Protein AF-A0A2E3BS66-F1 (afdb_monomer)

Mean predicted aligned error: 13.45 Å

Radius of gyration: 31.34 Å; Cα contacts (8 Å, |Δi|>4): 9; chains: 1; bounding box: 53×23×85 Å

Foldseek 3Di:
DVVVVVVVVVVVVVVVVVVVVVVCVVPPPDDPPPDPPPPPDPDVVCPVDDDPVVVVVVVVVVQVVQVVVVHHDDD

Secondary structure (DSSP, 8-state):
-HHHHHHHHHHHHHHHHHHHHHHHHHTSPPPTTTS--S-S-SSGGGGTS--HHHHHHHHHHHHHHHHHTTPPP--

Solvent-accessible surface area (backbone atoms only — not comparable to full-atom values): 4727 Å² total; per-residue (Å²): 113,72,68,63,51,50,53,51,52,53,52,52,53,52,55,49,51,53,54,51,50,55,48,49,65,74,66,49,80,84,56,93,77,76,61,84,71,92,67,69,60,96,62,60,70,69,71,76,55,79,53,71,71,55,49,54,54,51,48,54,54,50,38,55,56,26,48,76,70,76,39,84,69,80,137

Sequence (75 aa):
MLGITAILLWYIMRLRKDNISDSIEKNQPHIAGDDVLGGSAINPEQFDEPDEETLDMLGDLLEEAAEAQGLTYEE

pLDDT: mean 86.08, std 9.08, range [63.34, 96.44]

Structure (mmCIF, N/CA/C/O backbone):
data_AF-A0A2E3BS66-F1
#
_entry.id   AF-A0A2E3BS66-F1
#
loop_
_atom_site.group_PDB
_atom_site.id
_atom_site.type_symbol
_atom_site.label_atom_id
_atom_site.label_alt_id
_atom_site.label_comp_id
_atom_site.label_asym_id
_atom_site.label_entity_id
_atom_site.label_seq_id
_atom_site.pdbx_PDB_ins_code
_atom_site.Cartn_x
_atom_site.Cartn_y
_atom_site.Cartn_z
_atom_site.occupancy
_atom_site.B_iso_or_equiv
_atom_site.auth_seq_id
_atom_site.auth_comp_id
_atom_site.auth_asym_id
_atom_site.auth_atom_id
_atom_site.pdbx_PDB_model_num
ATOM 1 N N . MET A 1 1 ? 18.985 10.691 -50.317 1.00 69.44 1 MET A N 1
ATOM 2 C CA . MET A 1 1 ? 18.106 11.381 -49.345 1.00 69.44 1 MET A CA 1
ATOM 3 C C . MET A 1 1 ? 16.900 10.528 -48.956 1.00 69.44 1 MET A C 1
ATOM 5 O O . MET A 1 1 ? 16.805 10.188 -47.788 1.00 69.44 1 MET A O 1
ATOM 9 N N . LEU A 1 2 ? 16.053 10.087 -49.900 1.00 86.81 2 LEU A N 1
ATOM 10 C CA . LEU A 1 2 ? 14.803 9.361 -49.593 1.00 86.81 2 LEU A CA 1
ATOM 11 C C . LEU A 1 2 ? 14.962 7.998 -48.874 1.00 86.81 2 LEU A C 1
ATOM 13 O O . LEU A 1 2 ? 14.131 7.637 -48.045 1.00 86.81 2 LEU A O 1
ATOM 17 N N . GLY A 1 3 ? 16.034 7.244 -49.145 1.00 90.94 3 GLY A N 1
ATOM 18 C CA . GLY A 1 3 ? 16.266 5.945 -48.487 1.00 90.94 3 GLY A CA 1
ATOM 19 C C . GLY A 1 3 ? 16.625 6.066 -47.001 1.00 90.94 3 GLY A C 1
ATOM 20 O O . GLY A 1 3 ? 16.088 5.344 -46.168 1.00 90.94 3 GLY A O 1
ATOM 21 N N . ILE A 1 4 ? 17.473 7.040 -46.653 1.00 91.88 4 ILE A N 1
ATOM 22 C CA . ILE A 1 4 ? 17.854 7.318 -45.259 1.00 91.88 4 ILE A CA 1
ATOM 23 C C . ILE A 1 4 ? 16.638 7.824 -44.477 1.00 91.88 4 ILE A C 1
ATOM 25 O O . ILE A 1 4 ? 16.400 7.383 -43.355 1.00 91.88 4 ILE A O 1
ATOM 29 N N . THR A 1 5 ? 15.818 8.689 -45.084 1.00 93.81 5 THR A N 1
ATOM 30 C CA . THR A 1 5 ? 14.574 9.147 -44.453 1.00 93.81 5 THR A CA 1
ATOM 31 C C . THR A 1 5 ? 13.587 8.002 -44.231 1.00 93.81 5 THR A C 1
ATOM 33 O O . THR A 1 5 ? 12.960 7.958 -43.181 1.00 93.81 5 THR A O 1
ATOM 36 N N . ALA A 1 6 ? 13.479 7.041 -45.155 1.00 95.44 6 ALA A N 1
ATOM 37 C CA . ALA A 1 6 ? 12.605 5.880 -44.982 1.00 95.44 6 ALA A CA 1
ATOM 38 C C . ALA A 1 6 ? 13.057 4.975 -43.819 1.00 95.44 6 ALA A C 1
ATOM 40 O O . ALA A 1 6 ? 12.228 4.539 -43.022 1.00 95.44 6 ALA A O 1
ATOM 41 N N . ILE A 1 7 ? 14.368 4.750 -43.676 1.00 95.94 7 ILE A N 1
ATOM 42 C CA . ILE A 1 7 ? 14.935 3.974 -42.561 1.0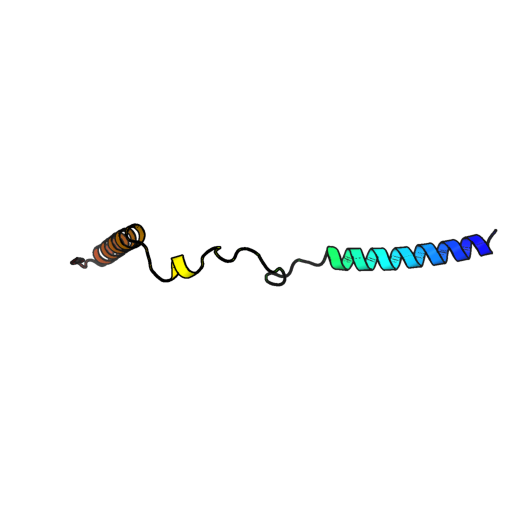0 95.94 7 ILE A CA 1
ATOM 43 C C . ILE A 1 7 ? 14.693 4.679 -41.221 1.00 95.94 7 ILE A C 1
ATOM 45 O O . ILE A 1 7 ? 14.267 4.042 -40.258 1.00 95.94 7 ILE A O 1
ATOM 49 N N . LEU A 1 8 ? 14.907 5.997 -41.157 1.00 95.94 8 LEU A N 1
ATOM 50 C CA . LEU A 1 8 ? 14.647 6.775 -39.943 1.00 95.94 8 LEU A CA 1
ATOM 51 C C . LEU A 1 8 ? 13.160 6.776 -39.574 1.00 95.94 8 LEU A C 1
ATOM 53 O O . LEU A 1 8 ? 12.827 6.599 -38.407 1.00 95.94 8 LEU A O 1
ATOM 57 N N . LEU A 1 9 ? 12.264 6.918 -40.555 1.00 95.69 9 LEU A N 1
ATOM 58 C CA . LEU A 1 9 ? 10.820 6.850 -40.321 1.00 95.69 9 LEU A CA 1
ATOM 59 C C . LEU A 1 9 ? 10.402 5.480 -39.780 1.00 95.69 9 LEU A C 1
ATOM 61 O O . LEU A 1 9 ? 9.650 5.419 -38.809 1.00 95.69 9 LEU A O 1
ATOM 65 N N . TRP A 1 10 ? 10.928 4.389 -40.343 1.00 95.88 10 TRP A N 1
ATOM 66 C CA . TRP A 1 10 ? 10.681 3.043 -39.823 1.00 95.88 10 TRP A CA 1
ATOM 67 C C . TRP A 1 10 ? 11.159 2.893 -38.373 1.00 95.88 10 TRP A C 1
ATOM 69 O O . TRP A 1 10 ? 10.424 2.381 -37.527 1.00 95.88 10 TRP A O 1
ATOM 79 N N . TYR A 1 11 ? 12.355 3.398 -38.066 1.00 96.44 11 TYR A N 1
ATOM 80 C CA . TYR A 1 11 ? 12.922 3.334 -36.721 1.00 96.44 11 TYR A CA 1
ATOM 81 C C . TYR A 1 11 ? 12.096 4.135 -35.702 1.00 96.44 11 TYR A C 1
ATOM 83 O O . TYR A 1 11 ? 11.765 3.627 -34.631 1.00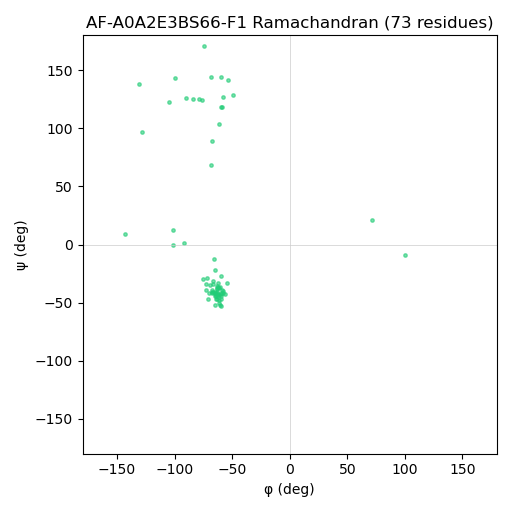 96.44 11 TYR A O 1
ATOM 91 N N . ILE A 1 12 ? 11.673 5.351 -36.062 1.00 95.69 12 ILE A N 1
ATOM 92 C CA . ILE A 1 12 ? 10.794 6.186 -35.229 1.00 95.69 12 ILE A CA 1
ATOM 93 C C . ILE A 1 12 ? 9.445 5.496 -35.006 1.00 95.69 12 ILE A C 1
ATOM 95 O O . ILE A 1 12 ? 8.932 5.489 -33.889 1.00 95.69 12 ILE A O 1
ATOM 99 N N . MET A 1 13 ? 8.866 4.883 -36.043 1.00 94.88 13 MET A N 1
ATOM 100 C CA . MET A 1 13 ? 7.614 4.137 -35.908 1.00 94.88 13 MET A CA 1
ATOM 101 C C . MET A 1 13 ? 7.759 2.932 -34.977 1.00 94.88 13 MET A C 1
ATOM 103 O O . MET A 1 13 ? 6.824 2.646 -34.231 1.00 94.88 13 MET A O 1
ATOM 107 N N . ARG A 1 14 ? 8.909 2.247 -34.981 1.00 94.44 14 ARG A N 1
ATOM 108 C CA . ARG A 1 14 ? 9.187 1.154 -34.043 1.00 94.44 14 ARG A CA 1
ATOM 109 C C . ARG A 1 14 ? 9.246 1.655 -32.600 1.00 94.44 14 ARG A C 1
ATOM 111 O O . ARG A 1 14 ? 8.476 1.164 -31.784 1.00 94.44 14 ARG A O 1
ATOM 118 N N . LEU A 1 15 ? 10.044 2.687 -32.328 1.00 94.06 15 LEU A N 1
ATOM 119 C CA . LEU A 1 15 ? 10.140 3.293 -30.992 1.00 94.06 15 LEU A CA 1
ATOM 120 C C . LEU A 1 15 ? 8.792 3.820 -30.489 1.00 94.06 15 LEU A C 1
ATOM 122 O O . LEU A 1 15 ? 8.445 3.662 -29.324 1.00 94.06 15 LEU A O 1
ATOM 126 N N . ARG A 1 16 ? 7.994 4.422 -31.379 1.00 93.56 16 ARG A N 1
ATOM 127 C CA . ARG A 1 16 ? 6.648 4.896 -31.044 1.00 93.56 16 ARG A CA 1
ATOM 128 C C . ARG A 1 16 ? 5.753 3.755 -30.561 1.00 93.56 16 ARG A C 1
ATOM 130 O O . ARG A 1 16 ? 4.986 3.965 -29.629 1.00 93.56 16 ARG A O 1
ATOM 137 N N . LYS A 1 17 ? 5.801 2.587 -31.209 1.00 92.19 17 LYS A N 1
ATOM 138 C CA . LYS A 1 17 ? 4.970 1.436 -30.819 1.00 92.19 17 LYS A CA 1
ATOM 139 C C . LYS A 1 17 ? 5.349 0.928 -29.433 1.00 92.19 17 LYS A C 1
ATOM 141 O O . LYS A 1 17 ? 4.447 0.692 -28.637 1.00 92.19 17 LYS A O 1
ATOM 146 N N . ASP A 1 18 ? 6.644 0.843 -29.155 1.00 91.25 18 ASP A N 1
ATOM 147 C CA . ASP A 1 18 ? 7.155 0.401 -27.857 1.00 91.25 18 ASP A CA 1
ATOM 148 C C . ASP A 1 18 ? 6.735 1.404 -26.756 1.00 91.25 18 ASP A C 1
ATOM 150 O O . ASP A 1 18 ? 6.089 1.022 -25.786 1.00 91.25 18 ASP A O 1
ATOM 154 N N . ASN A 1 19 ? 6.907 2.714 -26.982 1.00 90.31 19 ASN A N 1
ATOM 155 C CA . ASN A 1 19 ? 6.467 3.754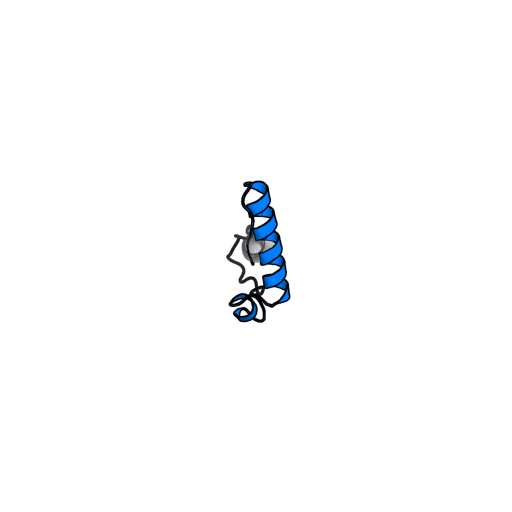 -26.037 1.00 90.31 19 ASN A CA 1
ATOM 156 C C . ASN A 1 19 ? 4.947 3.775 -25.793 1.00 90.31 19 ASN A C 1
ATOM 158 O O . ASN A 1 19 ? 4.499 4.086 -24.691 1.00 90.31 19 ASN A O 1
ATOM 162 N N . ILE A 1 20 ? 4.138 3.504 -26.824 1.00 89.31 20 ILE A N 1
ATOM 163 C CA . ILE A 1 20 ? 2.679 3.407 -26.675 1.00 89.31 20 ILE A CA 1
ATOM 164 C C . ILE A 1 20 ? 2.319 2.181 -25.835 1.00 89.31 20 ILE A C 1
ATOM 166 O O . ILE A 1 20 ? 1.440 2.292 -24.989 1.00 89.31 20 ILE A O 1
ATOM 170 N N . SER A 1 21 ? 2.997 1.048 -26.036 1.00 90.12 21 SER A N 1
ATOM 171 C CA . SER A 1 21 ? 2.786 -0.165 -25.238 1.00 90.12 21 SER A CA 1
ATOM 172 C C . SER A 1 21 ? 3.083 0.088 -23.760 1.00 90.12 21 SER A C 1
ATOM 174 O O . SER A 1 21 ? 2.207 -0.118 -22.925 1.00 90.12 21 SER A O 1
ATOM 176 N N . ASP A 1 22 ? 4.259 0.639 -23.455 1.00 88.31 22 ASP A N 1
ATOM 177 C CA . ASP A 1 22 ? 4.672 0.960 -22.084 1.00 88.31 22 ASP A CA 1
ATOM 178 C C . ASP A 1 22 ? 3.737 1.983 -21.427 1.00 88.31 22 ASP A C 1
ATOM 180 O O . ASP A 1 22 ? 3.463 1.924 -20.231 1.00 88.31 22 ASP A O 1
ATOM 184 N N . SER A 1 23 ? 3.259 2.957 -22.205 1.00 87.25 23 SER A N 1
ATOM 185 C CA . SER A 1 23 ? 2.301 3.956 -21.733 1.00 87.25 23 SER A CA 1
ATOM 186 C C . SER A 1 23 ? 0.942 3.332 -21.433 1.00 87.25 23 SER A C 1
ATOM 188 O O . SER A 1 23 ? 0.331 3.675 -20.426 1.00 87.25 23 SER A O 1
ATOM 190 N N . ILE A 1 24 ? 0.464 2.415 -22.277 1.00 85.94 24 ILE A N 1
ATOM 191 C CA . ILE A 1 24 ? -0.789 1.698 -22.029 1.00 85.94 24 ILE A CA 1
ATOM 192 C C . ILE A 1 24 ? -0.657 0.864 -20.761 1.00 85.94 24 ILE A C 1
ATOM 194 O O . ILE A 1 24 ? -1.539 0.960 -19.926 1.00 85.94 24 ILE A O 1
ATOM 198 N N . GLU A 1 25 ? 0.431 0.110 -20.595 1.00 83.81 25 GLU A N 1
ATOM 199 C CA . GLU A 1 25 ? 0.689 -0.717 -19.409 1.00 83.81 25 GLU A CA 1
ATOM 200 C C . GLU A 1 25 ? 0.735 0.112 -18.117 1.00 83.81 25 GLU A C 1
ATOM 202 O O . GLU A 1 25 ? 0.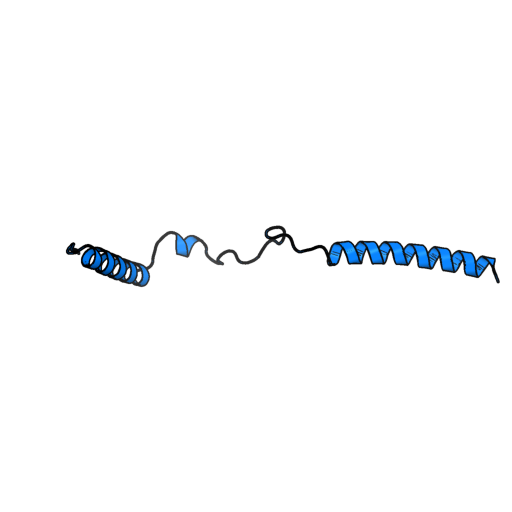056 -0.214 -17.149 1.00 83.81 25 GLU A O 1
ATOM 207 N N . LYS A 1 26 ? 1.461 1.236 -18.117 1.00 81.06 26 LYS A N 1
ATOM 208 C CA . LYS A 1 26 ? 1.591 2.110 -16.936 1.00 81.06 26 LYS A CA 1
ATOM 209 C C . LYS A 1 26 ? 0.327 2.892 -16.597 1.00 81.06 26 LYS A C 1
ATOM 211 O O . LYS A 1 26 ? 0.143 3.259 -15.444 1.00 81.06 26 LYS A O 1
ATOM 216 N N . ASN A 1 27 ? -0.499 3.198 -17.596 1.00 80.00 27 ASN A N 1
ATOM 217 C CA . ASN A 1 27 ? -1.738 3.957 -17.421 1.00 80.00 27 ASN A CA 1
ATOM 218 C C . ASN A 1 27 ? -2.979 3.054 -17.419 1.00 80.00 27 ASN A C 1
ATOM 220 O O . ASN A 1 27 ? -4.094 3.565 -17.568 1.00 80.00 27 ASN A O 1
ATOM 224 N N . GLN A 1 28 ? -2.819 1.728 -17.306 1.00 82.56 28 GLN A N 1
ATOM 225 C CA . GLN A 1 28 ? -3.976 0.860 -17.111 1.00 82.56 28 GLN 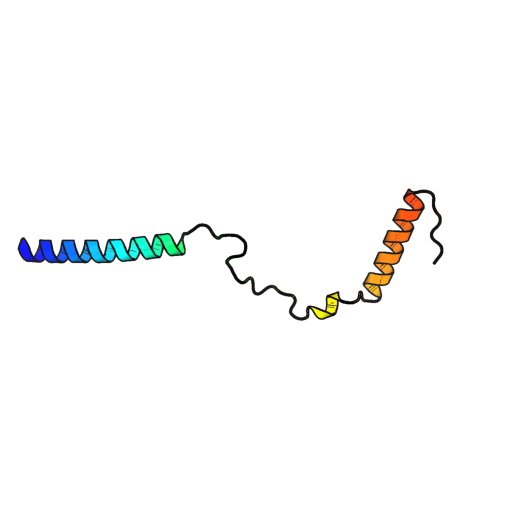A CA 1
ATOM 226 C C . GLN A 1 28 ? -4.696 1.264 -15.819 1.00 82.56 28 GLN A C 1
ATOM 228 O O . GLN A 1 28 ? -4.053 1.701 -14.863 1.00 82.56 28 GLN A O 1
ATOM 233 N N . PRO A 1 29 ? -6.037 1.175 -15.788 1.00 76.81 29 PRO A N 1
ATOM 234 C CA . PRO A 1 29 ? -6.778 1.460 -14.572 1.00 76.81 29 PRO A CA 1
ATOM 235 C C . PRO A 1 29 ? -6.287 0.533 -13.459 1.00 76.81 29 PRO A C 1
ATOM 237 O O . PRO A 1 29 ? -6.273 -0.683 -13.637 1.00 76.81 29 PRO A O 1
ATOM 240 N N . HIS A 1 30 ? -5.901 1.111 -12.322 1.00 75.88 30 HIS A N 1
ATOM 241 C CA . HIS A 1 30 ? -5.530 0.335 -11.143 1.00 75.88 30 HIS A CA 1
ATOM 242 C C . HIS A 1 30 ? -6.714 -0.546 -10.732 1.00 75.88 30 HIS A C 1
ATOM 244 O O . HIS A 1 30 ? -7.801 -0.044 -10.430 1.00 75.88 30 HIS A O 1
ATOM 250 N N . ILE A 1 31 ? -6.513 -1.862 -10.760 1.00 75.19 31 ILE A N 1
ATOM 251 C CA . ILE A 1 31 ? -7.497 -2.835 -10.295 1.00 75.19 31 ILE A CA 1
ATOM 252 C C . ILE A 1 31 ? -7.323 -2.958 -8.781 1.00 75.19 31 ILE A C 1
ATOM 254 O O . ILE A 1 31 ? -6.225 -3.204 -8.283 1.00 75.19 31 ILE A O 1
ATOM 258 N N . ALA A 1 32 ? -8.409 -2.760 -8.032 1.00 73.75 32 ALA A N 1
ATOM 259 C CA . ALA A 1 32 ? -8.379 -2.905 -6.583 1.00 73.75 32 ALA A CA 1
ATOM 260 C C . ALA A 1 32 ? -7.951 -4.337 -6.211 1.00 73.75 32 ALA A C 1
ATOM 262 O O . ALA A 1 32 ? -8.636 -5.294 -6.565 1.00 73.75 32 ALA A O 1
ATOM 263 N N . GLY A 1 33 ? -6.826 -4.467 -5.503 1.00 69.31 33 GLY A N 1
ATOM 264 C CA . GLY 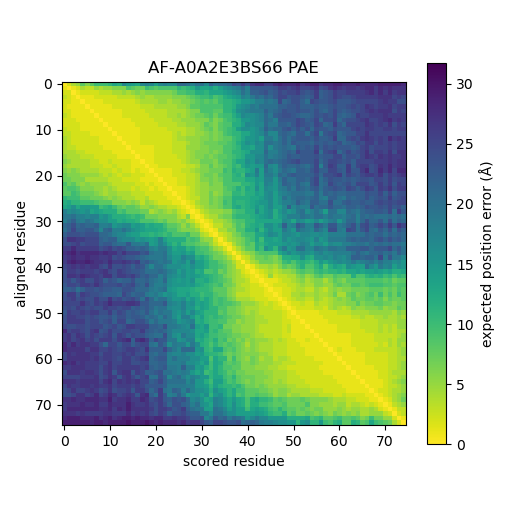A 1 33 ? -6.269 -5.751 -5.063 1.00 69.31 33 GLY A CA 1
ATOM 265 C C . GLY A 1 33 ? -5.118 -6.312 -5.907 1.00 69.31 33 GLY A C 1
ATOM 266 O O . GLY A 1 33 ? -4.493 -7.268 -5.457 1.00 69.31 33 GLY A O 1
ATOM 267 N N . ASP A 1 34 ? -4.801 -5.729 -7.071 1.00 72.38 34 ASP A N 1
ATOM 268 C CA . ASP A 1 34 ? -3.605 -6.114 -7.849 1.00 72.38 34 ASP A CA 1
ATOM 269 C C . ASP A 1 34 ? -2.313 -5.567 -7.226 1.00 72.38 34 ASP A C 1
ATOM 271 O O . ASP A 1 34 ? -1.250 -6.187 -7.308 1.00 72.38 34 ASP A O 1
ATOM 275 N N . ASP A 1 35 ? -2.406 -4.420 -6.553 1.00 69.06 35 ASP A N 1
ATOM 276 C CA . ASP A 1 35 ? -1.305 -3.888 -5.766 1.00 69.06 35 ASP A CA 1
ATOM 277 C C . ASP A 1 35 ? -1.198 -4.673 -4.453 1.00 69.06 35 ASP A C 1
ATOM 279 O O . ASP A 1 35 ? -2.144 -4.730 -3.660 1.00 69.06 35 ASP A O 1
ATOM 283 N N . VAL A 1 36 ? -0.017 -5.237 -4.179 1.00 67.19 36 VAL A N 1
ATOM 284 C CA . VAL A 1 36 ? 0.325 -5.704 -2.831 1.00 67.19 36 VAL A CA 1
ATOM 285 C C . VAL A 1 36 ? 0.432 -4.462 -1.953 1.00 67.19 36 VAL A C 1
ATOM 287 O O . VAL A 1 36 ? 1.491 -3.843 -1.842 1.00 67.19 36 VAL A O 1
ATOM 290 N N . LEU A 1 37 ? -0.689 -4.055 -1.360 1.00 66.94 37 LEU A N 1
ATOM 291 C CA . LEU A 1 37 ? -0.717 -3.004 -0.357 1.00 66.94 37 LEU A CA 1
ATOM 292 C C . LEU A 1 37 ? 0.127 -3.482 0.825 1.00 66.94 37 LEU A C 1
ATOM 294 O O . LEU A 1 37 ? -0.295 -4.322 1.619 1.00 66.94 37 LEU A O 1
ATOM 298 N N . GLY A 1 38 ? 1.342 -2.945 0.932 1.00 65.44 38 GLY A N 1
ATOM 299 C CA . GLY A 1 38 ? 2.185 -3.040 2.121 1.00 65.44 38 GLY A CA 1
ATOM 300 C C . GLY A 1 38 ? 1.558 -2.233 3.254 1.00 65.44 38 GLY A C 1
ATOM 301 O O . GLY A 1 38 ? 2.043 -1.163 3.600 1.00 65.44 38 GLY A O 1
ATOM 302 N N . GLY A 1 39 ? 0.422 -2.711 3.752 1.00 66.44 39 GLY A N 1
ATOM 303 C CA . GLY A 1 39 ? -0.399 -2.067 4.772 1.00 66.44 39 GLY A CA 1
ATOM 304 C C . GLY A 1 39 ? -1.020 -3.067 5.740 1.00 66.44 39 GLY A C 1
ATOM 305 O O . GLY A 1 39 ? -1.866 -2.683 6.543 1.00 66.44 39 GLY A O 1
ATOM 306 N N . SER A 1 40 ? -0.611 -4.339 5.684 1.00 73.81 40 SER A N 1
ATOM 307 C CA . SER A 1 40 ? -0.882 -5.267 6.776 1.00 73.81 40 SER A CA 1
ATOM 308 C C . SER A 1 40 ? -0.377 -4.650 8.075 1.00 73.81 40 SER A C 1
ATOM 310 O O . SER A 1 40 ? 0.673 -3.998 8.089 1.00 73.81 40 SER A O 1
ATOM 312 N N . ALA A 1 41 ? -1.122 -4.850 9.159 1.00 77.88 41 ALA A N 1
ATOM 313 C CA . ALA A 1 41 ? -0.675 -4.438 10.476 1.00 77.88 41 ALA A CA 1
ATOM 314 C C . ALA A 1 41 ? 0.757 -4.937 10.711 1.00 77.88 41 ALA A C 1
ATOM 316 O O . ALA A 1 41 ? 1.041 -6.117 10.511 1.00 77.88 41 ALA A O 1
ATOM 317 N N . ILE A 1 42 ? 1.655 -4.035 11.126 1.00 80.44 42 ILE A N 1
ATOM 318 C CA . ILE A 1 42 ? 3.057 -4.370 11.435 1.00 80.44 42 ILE A CA 1
ATOM 319 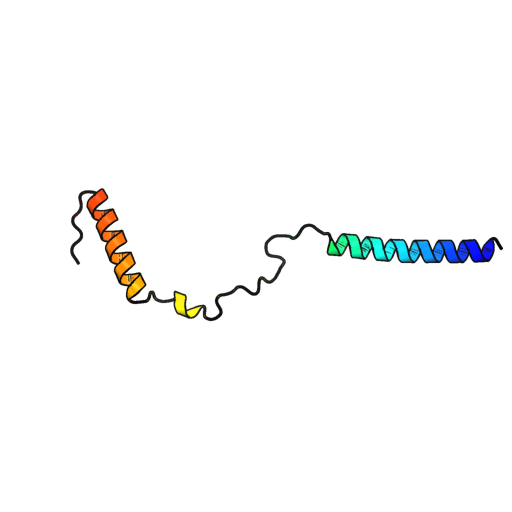C C . ILE A 1 42 ? 3.114 -5.509 12.462 1.00 80.44 42 ILE A C 1
ATOM 321 O O . ILE A 1 42 ? 3.999 -6.358 12.401 1.00 80.44 42 ILE A O 1
ATOM 325 N N . ASN A 1 43 ? 2.136 -5.538 13.367 1.00 81.88 43 ASN A N 1
ATOM 326 C CA . ASN A 1 43 ? 1.890 -6.629 14.288 1.00 81.88 43 ASN A CA 1
ATOM 327 C C . ASN A 1 43 ? 0.410 -7.053 14.188 1.00 81.88 43 ASN A C 1
ATOM 329 O O . ASN A 1 43 ? -0.437 -6.374 14.763 1.00 81.88 43 ASN A O 1
ATOM 333 N N . PRO A 1 44 ? 0.056 -8.096 13.420 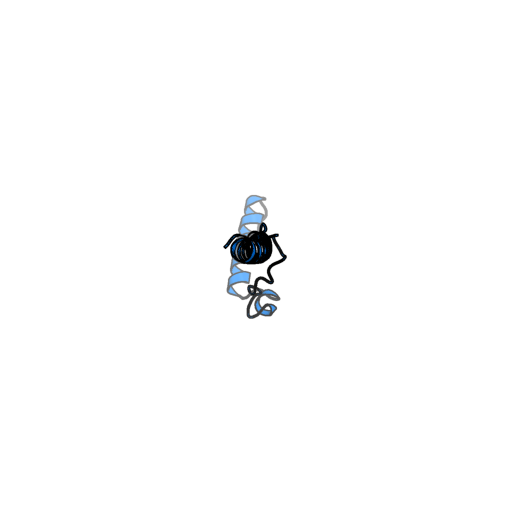1.00 83.81 44 PRO A N 1
ATOM 334 C CA . PRO A 1 44 ? -1.326 -8.569 13.320 1.00 83.81 44 PRO A CA 1
ATOM 335 C C . PRO A 1 44 ? -1.852 -9.172 14.628 1.00 83.81 44 PRO A C 1
ATOM 337 O O . PRO A 1 44 ? -3.033 -9.027 14.916 1.00 83.81 44 PRO A O 1
ATOM 340 N N . GLU A 1 45 ? -0.972 -9.780 15.430 1.00 85.50 45 GLU A N 1
ATOM 341 C CA . GLU A 1 45 ? -1.320 -10.494 16.671 1.00 85.50 45 GLU A CA 1
ATOM 342 C C . GLU A 1 45 ? -1.899 -9.556 17.745 1.00 85.50 45 GLU A C 1
ATOM 344 O O . GLU A 1 45 ? -2.638 -9.987 18.620 1.00 85.50 45 GLU A O 1
ATOM 349 N N . GLN A 1 46 ? -1.629 -8.246 17.660 1.00 83.88 46 GLN A N 1
ATOM 350 C CA . GLN A 1 46 ? -2.198 -7.254 18.586 1.00 83.88 46 GLN A CA 1
ATOM 351 C C . GLN A 1 46 ? -3.727 -7.110 18.467 1.00 83.88 46 GLN A C 1
ATOM 353 O O . GLN A 1 46 ? -4.337 -6.445 19.292 1.00 83.88 46 GLN A O 1
ATOM 358 N N . PHE A 1 47 ? -4.327 -7.669 17.413 1.00 84.50 47 PHE A N 1
ATOM 359 C CA . PHE A 1 47 ? -5.772 -7.670 17.197 1.00 84.50 47 PHE A CA 1
ATOM 360 C C . PHE A 1 47 ? -6.422 -9.013 17.567 1.00 84.50 47 PHE A C 1
ATOM 362 O O . PHE A 1 47 ? -7.635 -9.143 17.409 1.00 84.50 47 PHE A O 1
ATOM 369 N N . ASP A 1 48 ? -5.645 -10.005 18.024 1.00 89.38 48 ASP A N 1
ATOM 370 C CA . ASP A 1 48 ? -6.179 -11.315 18.420 1.00 89.38 48 ASP A CA 1
ATOM 371 C C . ASP A 1 48 ? -6.942 -11.232 19.751 1.00 89.38 48 ASP A C 1
ATOM 373 O O . ASP A 1 48 ? -7.960 -11.905 19.922 1.00 89.38 48 ASP A O 1
ATOM 377 N N . GLU A 1 49 ? -6.490 -10.370 20.665 1.00 89.56 49 GLU A N 1
ATOM 378 C CA . GLU A 1 49 ? -7.158 -10.080 21.934 1.00 89.56 49 GLU A CA 1
ATOM 379 C C . GLU A 1 49 ? -7.275 -8.560 22.150 1.00 89.56 49 GLU A C 1
ATOM 381 O O . GLU A 1 49 ? -6.322 -7.830 21.866 1.00 89.56 49 GLU A O 1
ATOM 386 N N . PRO A 1 50 ? -8.430 -8.065 22.635 1.00 88.31 50 PRO A N 1
ATOM 387 C CA . PRO A 1 50 ? -8.586 -6.664 23.008 1.00 88.31 50 PRO A CA 1
ATOM 388 C C . PRO A 1 50 ? -7.743 -6.342 24.247 1.00 88.31 50 PRO A C 1
ATOM 390 O O . PRO A 1 50 ? -7.624 -7.157 25.163 1.00 88.31 50 PRO A O 1
ATOM 393 N N . ASP A 1 51 ? -7.187 -5.136 24.290 1.00 90.50 51 ASP A N 1
ATOM 394 C CA . ASP A 1 51 ? -6.552 -4.617 25.499 1.00 90.50 51 ASP A CA 1
ATOM 395 C C . ASP A 1 51 ? -7.592 -4.193 26.553 1.00 90.50 51 ASP A C 1
ATOM 397 O O . ASP A 1 51 ? -8.796 -4.164 26.294 1.00 90.50 51 ASP A O 1
ATOM 401 N N . GLU A 1 52 ? -7.125 -3.886 27.767 1.00 92.81 52 GLU A N 1
ATOM 402 C CA . GLU A 1 52 ? -7.993 -3.494 28.888 1.00 92.81 52 GLU A CA 1
ATOM 403 C C . GLU A 1 52 ? -8.837 -2.251 28.560 1.00 92.81 52 GLU A C 1
ATOM 405 O O . GLU A 1 52 ? -10.027 -2.228 28.851 1.00 92.81 52 GLU A O 1
ATOM 410 N N . GLU A 1 53 ? -8.260 -1.256 27.878 1.00 93.19 53 GLU A N 1
ATOM 411 C CA . GLU A 1 53 ? -8.989 -0.046 27.467 1.00 93.19 53 GLU A CA 1
ATOM 412 C C . GLU A 1 53 ? -10.120 -0.379 26.483 1.00 93.19 53 GLU A C 1
ATOM 414 O O . GLU A 1 53 ? -11.231 0.143 26.588 1.00 93.19 53 GLU A O 1
ATOM 419 N N . THR A 1 54 ? -9.861 -1.282 25.538 1.00 91.94 54 THR A N 1
ATOM 420 C 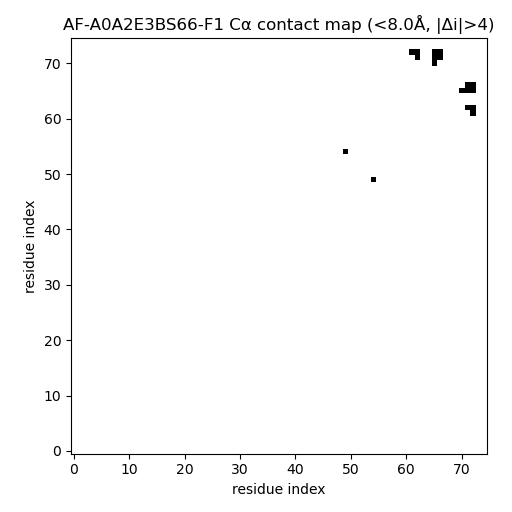CA . THR A 1 54 ? -10.874 -1.755 24.595 1.00 91.94 54 THR A CA 1
ATOM 421 C C . THR A 1 54 ? -11.952 -2.568 25.302 1.00 91.94 54 THR A C 1
ATOM 423 O O . THR A 1 54 ? -13.122 -2.433 24.957 1.00 91.94 54 THR A O 1
ATOM 426 N N . LEU A 1 55 ? -11.594 -3.396 26.285 1.00 92.62 55 LEU A N 1
ATOM 427 C CA . LEU A 1 55 ? -12.561 -4.172 27.063 1.00 92.62 55 LEU A CA 1
ATOM 428 C C . LEU A 1 55 ? -13.519 -3.271 27.848 1.00 92.62 55 LEU A C 1
ATOM 430 O O . LEU A 1 55 ? -14.726 -3.503 27.786 1.00 92.62 55 LEU A O 1
ATOM 434 N N . ASP A 1 56 ? -13.006 -2.224 28.493 1.00 93.94 56 ASP A N 1
ATOM 435 C CA . ASP A 1 56 ? -13.832 -1.244 29.207 1.00 93.94 56 ASP A CA 1
ATOM 436 C C . ASP A 1 56 ? -14.792 -0.532 28.241 1.00 93.94 56 ASP A C 1
ATOM 438 O O . ASP A 1 56 ? -16.002 -0.504 28.466 1.00 93.94 56 ASP A O 1
ATOM 442 N N . MET A 1 57 ? -14.289 -0.060 27.091 1.00 91.75 57 MET A N 1
ATOM 443 C CA . MET A 1 57 ? -15.138 0.557 26.061 1.00 91.75 57 MET A CA 1
ATOM 444 C C . MET A 1 57 ? -16.212 -0.395 25.518 1.00 91.75 57 MET A C 1
ATOM 446 O O . MET A 1 57 ? -17.317 0.036 25.181 1.00 91.75 57 MET A O 1
ATOM 450 N N . LEU A 1 58 ? -15.898 -1.686 25.380 1.00 92.00 58 LEU A N 1
ATOM 451 C CA . LEU A 1 58 ? -16.871 -2.690 24.954 1.00 92.00 58 LEU A CA 1
ATOM 452 C C . LEU A 1 58 ? -17.930 -2.939 26.034 1.00 92.00 58 LEU A C 1
ATOM 454 O O . LEU A 1 58 ? -19.087 -3.165 25.680 1.00 92.00 58 LEU A O 1
ATOM 458 N N . GLY A 1 59 ? -17.559 -2.873 27.314 1.00 92.62 59 GLY A N 1
ATOM 459 C CA . GLY A 1 59 ? -18.487 -2.923 28.444 1.00 92.62 59 GLY A CA 1
ATOM 460 C C . GLY A 1 59 ? -19.503 -1.785 28.393 1.00 92.62 59 GLY A C 1
ATOM 461 O O . GLY A 1 59 ? -20.704 -2.051 28.337 1.00 92.62 59 GLY A O 1
ATOM 462 N N . ASP A 1 60 ? -19.024 -0.544 28.279 1.00 93.69 60 ASP A N 1
ATOM 463 C CA . ASP A 1 60 ? -19.873 0.651 28.166 1.00 93.69 60 ASP A CA 1
ATOM 464 C C . ASP A 1 60 ? -20.845 0.548 26.976 1.00 93.69 60 ASP A C 1
ATOM 466 O O . ASP A 1 60 ? -22.037 0.849 27.084 1.00 93.69 60 ASP A O 1
ATOM 470 N N . LEU A 1 61 ? -20.353 0.068 25.826 1.00 93.44 61 LEU A N 1
ATOM 471 C CA . LEU A 1 61 ? -21.167 -0.118 24.623 1.00 93.44 61 LEU A CA 1
ATOM 472 C C . LEU A 1 61 ? -22.290 -1.148 24.832 1.00 93.44 61 LEU A C 1
ATOM 474 O O . LEU A 1 61 ? -23.387 -1.000 24.286 1.00 93.44 61 LEU A O 1
ATOM 478 N N . LEU A 1 62 ? -22.016 -2.215 25.586 1.00 92.75 62 LEU A N 1
ATOM 479 C CA . LEU A 1 62 ? -23.001 -3.248 25.900 1.00 92.75 62 LEU A CA 1
ATOM 480 C C . LEU A 1 62 ? -24.037 -2.756 26.913 1.00 92.75 62 LEU A C 1
ATOM 482 O O . LEU A 1 62 ? -25.221 -3.057 26.742 1.00 92.75 62 LEU A O 1
ATOM 486 N N . GLU A 1 63 ? -23.619 -1.979 27.912 1.00 93.00 63 GLU A N 1
ATOM 487 C CA . GLU A 1 63 ? -24.517 -1.347 28.879 1.00 93.00 63 GLU A CA 1
ATOM 488 C C . GLU A 1 63 ? -25.485 -0.386 28.179 1.00 93.00 63 GLU A C 1
ATOM 490 O O . GLU A 1 63 ? -26.702 -0.554 28.295 1.00 93.00 63 GLU A O 1
ATOM 495 N N . GLU A 1 64 ? -24.980 0.526 27.339 1.00 93.25 64 GLU A N 1
ATOM 496 C CA . GLU A 1 64 ? -25.818 1.461 26.572 1.00 93.25 64 GLU A CA 1
ATOM 497 C C . GLU A 1 64 ? -26.823 0.711 25.676 1.00 93.25 64 GLU A C 1
ATOM 499 O O . GLU A 1 64 ? -28.009 1.058 25.596 1.00 93.25 64 GLU A O 1
ATOM 504 N N . ALA A 1 65 ? -26.378 -0.366 25.020 1.00 93.62 65 ALA A N 1
ATOM 505 C CA . ALA A 1 65 ? -27.237 -1.186 24.174 1.00 93.62 65 ALA A CA 1
ATOM 506 C C . ALA A 1 65 ? -28.318 -1.943 24.968 1.00 93.62 65 ALA A C 1
ATOM 508 O O . ALA A 1 65 ? -29.421 -2.154 24.445 1.00 93.62 65 ALA A O 1
ATOM 509 N N . ALA A 1 66 ? -28.021 -2.370 26.198 1.00 91.81 66 ALA A N 1
ATOM 510 C CA . ALA A 1 66 ? -28.975 -3.025 27.087 1.00 91.81 66 ALA A CA 1
ATOM 511 C C . ALA A 1 66 ? -30.019 -2.025 27.604 1.00 91.81 66 ALA A C 1
ATOM 513 O O . ALA A 1 66 ? -31.222 -2.283 27.482 1.00 91.81 66 ALA A O 1
ATOM 514 N N . GLU A 1 67 ? -29.583 -0.853 28.072 1.00 91.25 67 GLU A N 1
ATOM 515 C CA . GLU A 1 67 ? -30.468 0.213 28.547 1.00 91.25 67 GLU A CA 1
ATOM 516 C C . GLU A 1 67 ? -31.433 0.684 27.453 1.00 91.25 67 GLU A C 1
ATOM 518 O O . GLU A 1 67 ? -32.635 0.831 27.695 1.00 91.25 67 GLU A O 1
ATOM 523 N N . ALA A 1 68 ? -30.945 0.833 26.216 1.00 92.31 68 ALA A N 1
ATOM 524 C CA . ALA A 1 68 ? -31.771 1.183 25.060 1.00 92.31 68 ALA A CA 1
ATOM 525 C C . ALA A 1 68 ? -32.882 0.152 24.780 1.00 92.31 68 ALA A C 1
ATOM 527 O O . ALA A 1 68 ? -33.935 0.490 24.232 1.00 92.31 68 ALA A O 1
ATOM 528 N N . GLN A 1 69 ? -32.665 -1.105 25.172 1.00 92.12 69 GLN A N 1
ATOM 529 C CA . GLN A 1 69 ? -33.632 -2.200 25.067 1.00 92.12 69 GLN A CA 1
ATOM 530 C C . GLN A 1 69 ? -34.494 -2.363 26.330 1.00 92.12 69 GLN A C 1
ATOM 532 O O . GLN A 1 69 ? -35.356 -3.243 26.374 1.00 92.12 69 GLN A O 1
ATOM 537 N N . GLY A 1 70 ? -34.305 -1.511 27.342 1.00 89.88 70 GLY A N 1
ATOM 538 C CA . GLY A 1 70 ? -34.990 -1.596 28.631 1.00 89.88 70 GLY A CA 1
ATOM 539 C C . GLY A 1 70 ? -34.515 -2.763 29.500 1.00 89.88 70 GLY A C 1
ATOM 540 O O . GLY A 1 70 ? -35.256 -3.205 30.379 1.00 89.88 70 GLY A O 1
ATOM 541 N N . LEU A 1 71 ? -33.317 -3.284 29.232 1.00 90.38 71 LEU A N 1
ATOM 542 C CA . LEU A 1 71 ? -32.646 -4.314 30.016 1.00 90.38 71 LEU A CA 1
ATOM 543 C C . LEU A 1 71 ? -31.603 -3.649 30.920 1.00 90.38 71 LEU A C 1
ATOM 545 O O . LEU A 1 71 ? -30.957 -2.688 30.520 1.00 90.38 71 LEU A O 1
ATOM 549 N N . THR A 1 72 ? -31.429 -4.160 32.135 1.00 80.88 72 THR A N 1
ATOM 550 C CA . THR A 1 72 ? -30.331 -3.750 33.018 1.00 80.88 72 THR A CA 1
ATOM 551 C C . THR A 1 72 ? -29.134 -4.654 32.770 1.00 80.88 72 THR A C 1
ATOM 553 O O . THR A 1 72 ? -29.274 -5.878 32.839 1.00 80.88 72 THR A O 1
ATOM 556 N N . TYR A 1 73 ? -27.982 -4.060 32.475 1.00 78.88 73 TYR A N 1
ATOM 557 C CA . TYR A 1 73 ? -26.717 -4.778 32.383 1.00 78.88 73 TYR A CA 1
ATOM 558 C C . TYR A 1 73 ? -26.189 -5.022 33.806 1.00 78.88 73 TYR A C 1
ATOM 560 O O . TYR A 1 73 ? -26.124 -4.091 34.605 1.00 78.88 73 TYR A O 1
ATOM 568 N N . GLU A 1 74 ? -25.906 -6.276 34.156 1.00 73.56 74 GLU A N 1
ATOM 569 C CA . GLU A 1 74 ? -25.210 -6.621 35.402 1.00 73.56 74 GLU A CA 1
ATOM 570 C C . GLU A 1 74 ? -23.774 -7.006 35.032 1.00 73.56 74 GLU A C 1
ATOM 572 O O . GLU A 1 74 ? -23.585 -7.891 34.194 1.00 73.56 74 GLU A O 1
ATOM 577 N N . GLU A 1 75 ? -22.809 -6.295 35.623 1.00 63.34 75 GLU A N 1
ATOM 578 C CA . GLU A 1 75 ? -21.356 -6.481 35.463 1.00 63.34 75 GLU A CA 1
ATOM 579 C C . GLU A 1 75 ? -20.873 -7.868 35.928 1.00 63.34 75 GLU A C 1
ATOM 581 O O . GLU A 1 75 ? -21.282 -8.317 37.029 1.00 63.34 75 GLU A O 1
#